Protein AF-W7CVM9-F1 (afdb_monomer_lite)

Foldseek 3Di:
DDDDDDPDDDQDDPPSLLVQCVDAQEEEEAEEEVVCVVVCVVVVSVVSHHPNYHYDYDHDYDPVPPVVVVVVVVVVVVVVVVD

Radius of gyration: 21.67 Å; chains: 1; bounding box: 42×34×71 Å

pLDDT: mean 82.74, std 15.7, range [37.78, 96.81]

Sequence (83 aa):
MKKLQMQTTIYTGEGALEALATYTNKKIFIVTDPFMVSSGLLEQVMVHFDSSNTTAVLVRLPLIHRLKQSLLGLKQCKRSKES

Secondary structure (DSSP, 8-state):
------------STTGGGGGGG--S-EEEEEE-HHHHHTTHHHHHHTTS-TT-EEEEEE---GGGHHHHHHHHHHHHHHTT--

Organism: NCBI:txid1265861

Structure (mmCIF, N/CA/C/O backbone):
data_AF-W7CVM9-F1
#
_entry.id   AF-W7CVM9-F1
#
loop_
_atom_site.group_PDB
_atom_site.id
_atom_site.type_symbol
_atom_site.label_atom_id
_atom_site.label_alt_id
_atom_site.label_comp_id
_atom_site.label_asym_id
_atom_site.label_entity_id
_atom_site.label_seq_id
_atom_site.pdbx_PDB_ins_code
_atom_site.Cartn_x
_atom_site.Cartn_y
_atom_site.Cartn_z
_atom_site.occupancy
_atom_site.B_iso_or_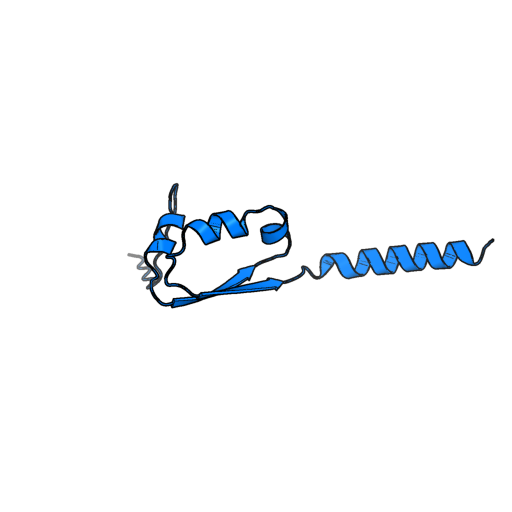equiv
_atom_site.auth_seq_id
_atom_site.auth_comp_id
_atom_site.auth_asym_id
_atom_site.auth_atom_id
_atom_site.pdbx_PDB_model_num
ATOM 1 N N . MET A 1 1 ? 4.559 25.787 28.180 1.00 37.78 1 MET A N 1
ATOM 2 C CA . MET A 1 1 ? 3.971 24.541 27.632 1.00 37.78 1 MET A CA 1
ATOM 3 C C . MET A 1 1 ? 3.782 24.702 26.131 1.00 37.78 1 MET A C 1
ATOM 5 O O . MET A 1 1 ? 3.215 25.708 25.730 1.00 37.78 1 MET A O 1
ATOM 9 N N . LYS A 1 2 ? 4.252 23.757 25.309 1.00 42.41 2 LYS A N 1
ATOM 10 C CA . LYS A 1 2 ? 3.932 23.699 23.871 1.00 42.41 2 LYS A CA 1
ATOM 11 C C . LYS A 1 2 ? 2.984 22.521 23.644 1.00 42.41 2 LYS A C 1
ATOM 13 O O . LYS A 1 2 ? 3.286 21.421 24.093 1.00 42.41 2 LYS A O 1
ATOM 18 N N . LYS A 1 3 ? 1.838 22.764 23.001 1.00 54.62 3 LYS A N 1
ATOM 19 C CA . LYS A 1 3 ? 0.799 21.761 22.725 1.00 54.62 3 LYS A CA 1
ATOM 20 C C . LYS A 1 3 ? 0.695 21.561 21.212 1.00 54.62 3 LYS A C 1
ATOM 22 O O . LYS A 1 3 ? 0.413 22.517 20.500 1.00 54.62 3 LYS A O 1
ATOM 27 N N . LEU A 1 4 ? 0.911 20.332 20.748 1.00 76.19 4 LEU A N 1
ATOM 28 C CA . LEU A 1 4 ? 0.640 19.892 19.379 1.00 76.19 4 LEU A CA 1
ATOM 29 C C . LEU A 1 4 ? -0.495 18.864 19.449 1.00 76.19 4 LEU A C 1
ATOM 31 O O . LEU A 1 4 ? -0.364 17.857 20.137 1.00 76.19 4 LEU A O 1
ATOM 35 N N . GLN A 1 5 ? -1.618 19.138 18.786 1.00 75.12 5 GLN A N 1
ATOM 36 C CA . GLN A 1 5 ? -2.720 18.188 18.622 1.00 75.12 5 GLN A CA 1
ATOM 37 C C . GLN A 1 5 ? -2.812 17.814 17.145 1.00 75.12 5 GLN A C 1
ATOM 39 O O . GLN A 1 5 ? -3.005 18.688 16.305 1.00 75.12 5 GLN A O 1
ATOM 44 N N . MET A 1 6 ? -2.679 16.524 16.840 1.00 80.31 6 MET A N 1
ATOM 45 C CA . MET A 1 6 ? -2.896 15.976 15.503 1.00 80.31 6 MET A CA 1
ATOM 46 C C . MET A 1 6 ? -3.987 14.912 15.595 1.00 80.31 6 MET A C 1
ATOM 48 O O . MET A 1 6 ? -3.932 14.051 16.467 1.00 80.31 6 MET A O 1
ATOM 52 N N . GLN A 1 7 ? -4.980 14.982 14.707 1.00 83.62 7 GLN A N 1
ATOM 53 C CA . GLN A 1 7 ? -6.013 13.944 14.569 1.00 83.62 7 GLN A CA 1
ATOM 54 C C . GLN A 1 7 ? -5.496 12.702 13.817 1.00 83.62 7 GLN A C 1
ATOM 56 O O . GLN A 1 7 ? -6.222 11.729 13.652 1.00 83.62 7 GLN A O 1
ATOM 61 N N . THR A 1 8 ? -4.252 12.742 13.338 1.00 86.69 8 THR A N 1
ATOM 62 C CA . THR A 1 8 ? -3.648 11.704 12.505 1.00 86.69 8 THR A CA 1
ATOM 63 C C . THR A 1 8 ? -3.075 10.578 13.356 1.00 86.69 8 THR A C 1
ATOM 65 O O . THR A 1 8 ? -2.214 10.810 14.203 1.00 86.69 8 THR A O 1
ATOM 68 N N . THR A 1 9 ? -3.496 9.347 13.079 1.00 86.81 9 THR A N 1
ATOM 69 C CA . THR A 1 9 ? -2.858 8.142 13.616 1.00 86.81 9 THR A CA 1
ATOM 70 C C . THR A 1 9 ? -1.654 7.774 12.754 1.00 86.81 9 THR A C 1
ATOM 72 O O . THR A 1 9 ? -1.771 7.676 11.534 1.00 86.81 9 THR A O 1
ATOM 75 N N . ILE A 1 10 ? -0.494 7.576 13.381 1.00 91.12 10 ILE A N 1
ATOM 76 C CA . ILE A 1 10 ? 0.739 7.153 12.710 1.00 91.12 10 ILE A CA 1
ATOM 77 C C . ILE A 1 10 ? 1.106 5.770 13.249 1.00 91.12 10 ILE A C 1
ATOM 79 O O . ILE A 1 10 ? 1.295 5.611 14.453 1.00 91.12 10 ILE A O 1
ATOM 83 N N . TYR A 1 11 ? 1.209 4.786 12.358 1.00 92.06 11 TYR A N 1
ATOM 84 C CA . TYR A 1 11 ? 1.687 3.440 12.675 1.00 92.06 11 TYR A CA 1
ATOM 85 C C . TYR A 1 11 ? 3.169 3.342 12.293 1.00 92.06 11 TYR A C 1
ATOM 87 O O . TYR A 1 11 ? 3.537 3.665 11.164 1.00 92.06 11 TYR A O 1
ATOM 95 N N . THR A 1 12 ? 4.028 2.936 13.231 1.00 94.50 12 THR A N 1
ATOM 96 C CA . THR A 1 12 ? 5.489 2.864 13.044 1.00 94.50 12 THR A CA 1
ATOM 97 C C . THR A 1 12 ? 6.075 1.628 13.709 1.00 94.50 12 THR A C 1
ATOM 99 O O . THR A 1 12 ? 5.533 1.166 14.709 1.00 94.50 12 THR A O 1
ATOM 102 N N . GLY A 1 13 ? 7.235 1.182 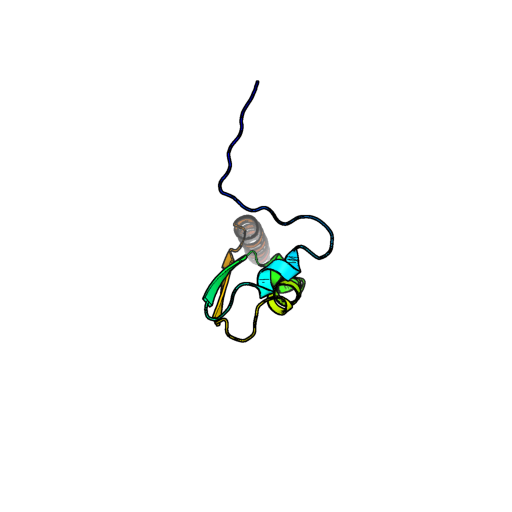13.227 1.00 94.75 13 GLY A N 1
ATOM 103 C CA . GLY A 1 13 ? 7.945 0.018 13.756 1.00 94.75 13 GLY A CA 1
ATOM 104 C C . GLY A 1 13 ? 7.716 -1.237 12.921 1.00 94.75 13 GLY A C 1
ATOM 105 O O . GLY A 1 13 ? 7.063 -1.204 11.875 1.00 94.75 13 GLY A O 1
ATOM 106 N N . GLU A 1 14 ? 8.296 -2.341 13.377 1.00 94.12 14 GLU A N 1
ATOM 107 C CA . GLU A 1 14 ? 8.058 -3.660 12.796 1.00 94.12 14 GLU A CA 1
ATOM 108 C C . GLU A 1 14 ? 6.574 -4.036 12.941 1.00 94.12 14 GLU A C 1
ATOM 110 O O . GLU A 1 14 ? 5.949 -3.725 13.954 1.00 94.12 14 GLU A O 1
ATOM 115 N N . GLY A 1 15 ? 5.982 -4.625 11.899 1.00 93.25 15 GLY A N 1
ATOM 116 C CA . GLY A 1 15 ? 4.554 -4.970 11.882 1.00 93.25 15 GLY A CA 1
ATOM 117 C C . GLY A 1 15 ? 3.593 -3.802 11.619 1.00 93.25 15 GLY A C 1
ATOM 118 O O . GLY A 1 15 ? 2.386 -4.009 11.577 1.00 93.25 15 GLY A O 1
ATOM 119 N N . ALA A 1 16 ? 4.069 -2.576 11.362 1.00 95.00 16 ALA A N 1
ATOM 120 C CA . ALA A 1 16 ? 3.184 -1.422 11.133 1.00 95.00 16 ALA A CA 1
ATOM 121 C C . ALA A 1 16 ? 2.160 -1.618 9.990 1.00 95.00 16 ALA A C 1
ATOM 123 O O . AL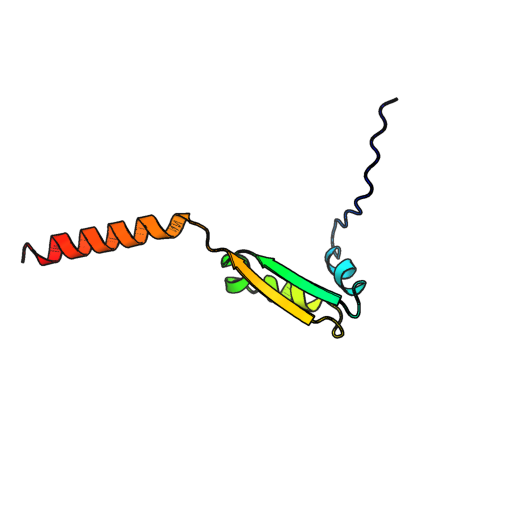A A 1 16 ? 1.078 -1.030 10.026 1.00 95.00 16 ALA A O 1
ATOM 124 N N . LEU A 1 17 ? 2.477 -2.451 8.992 1.00 95.06 17 LEU A N 1
ATOM 125 C CA . LEU A 1 17 ? 1.572 -2.770 7.882 1.00 95.06 17 LEU A CA 1
ATOM 126 C C . LEU A 1 17 ? 0.384 -3.654 8.290 1.00 95.06 17 LEU A C 1
ATOM 128 O O . LEU A 1 17 ? -0.627 -3.638 7.595 1.00 95.06 17 LEU A O 1
ATOM 132 N N . GLU A 1 18 ? 0.437 -4.351 9.429 1.00 95.00 18 GLU A N 1
ATOM 133 C CA . GLU A 1 18 ? -0.691 -5.143 9.948 1.00 95.00 18 GLU A CA 1
ATOM 134 C C . GLU A 1 18 ? -1.929 -4.278 10.214 1.00 95.00 18 GLU A C 1
ATOM 136 O O . GLU A 1 18 ? -3.060 -4.746 10.099 1.00 95.00 18 GLU A O 1
ATOM 141 N N . ALA A 1 19 ? -1.736 -2.980 10.472 1.00 93.88 19 ALA A N 1
ATOM 142 C CA . ALA A 1 19 ? -2.829 -2.026 10.605 1.00 93.88 19 ALA A CA 1
ATOM 143 C C . ALA A 1 19 ? -3.716 -1.944 9.347 1.00 93.88 19 ALA A C 1
ATOM 145 O O . ALA A 1 19 ? -4.889 -1.580 9.454 1.00 93.88 19 ALA A O 1
ATOM 146 N N . LEU A 1 20 ? -3.206 -2.307 8.162 1.00 94.62 20 LEU A N 1
ATOM 147 C CA . LEU A 1 20 ? -3.991 -2.328 6.923 1.00 94.62 20 LEU A CA 1
ATOM 148 C C . LEU A 1 20 ? -5.109 -3.383 6.945 1.00 94.62 20 LEU A C 1
ATOM 150 O O . LEU A 1 20 ? -6.129 -3.183 6.281 1.00 94.62 20 LEU A O 1
ATOM 154 N N . ALA A 1 21 ? -4.983 -4.436 7.760 1.00 95.38 21 ALA A N 1
ATOM 155 C CA . ALA A 1 21 ? -6.011 -5.467 7.908 1.00 95.38 21 ALA A CA 1
ATOM 156 C C . ALA A 1 21 ? -7.273 -4.942 8.615 1.00 95.38 21 ALA A C 1
ATOM 158 O O . ALA A 1 21 ? -8.345 -5.530 8.508 1.00 95.38 21 ALA A O 1
ATOM 159 N N . THR A 1 22 ? -7.175 -3.809 9.320 1.00 95.31 22 THR A N 1
ATOM 160 C CA . THR A 1 22 ? -8.321 -3.202 10.018 1.00 95.31 22 THR A CA 1
ATOM 161 C C . THR A 1 22 ? -9.348 -2.584 9.066 1.00 95.31 22 THR A C 1
ATOM 163 O O . THR A 1 22 ? -10.505 -2.382 9.443 1.00 95.31 22 THR A O 1
ATOM 166 N N . TYR A 1 23 ? -8.961 -2.295 7.821 1.00 94.44 23 TYR A N 1
ATOM 167 C CA . TYR A 1 23 ? -9.884 -1.816 6.802 1.00 94.44 23 TYR A CA 1
ATOM 168 C C . TYR A 1 23 ? -10.629 -3.003 6.200 1.00 94.44 23 TYR A C 1
ATOM 170 O O . TYR A 1 23 ? -10.020 -3.847 5.555 1.00 94.44 23 TYR A O 1
ATOM 178 N N . THR A 1 24 ? -11.948 -3.046 6.373 1.00 96.44 24 THR A N 1
ATOM 179 C CA . THR A 1 24 ? -12.816 -4.093 5.814 1.00 96.44 24 THR A CA 1
ATOM 180 C C . THR A 1 24 ? -13.940 -3.483 4.979 1.00 96.44 24 THR A C 1
ATOM 182 O O . THR A 1 24 ? -14.451 -2.395 5.285 1.00 96.44 24 THR A O 1
ATOM 185 N N . ASN A 1 25 ? -14.335 -4.181 3.912 1.00 96.62 25 ASN A N 1
ATOM 186 C CA . ASN A 1 25 ? -15.370 -3.769 2.960 1.00 96.62 25 ASN A CA 1
ATOM 187 C C . ASN A 1 25 ? -15.138 -2.360 2.375 1.00 96.62 25 ASN A C 1
ATOM 189 O O . ASN A 1 25 ? -16.070 -1.559 2.235 1.00 96.62 25 ASN A O 1
ATOM 193 N N . LYS A 1 26 ? -13.880 -2.011 2.078 1.00 96.81 26 LYS A N 1
ATOM 194 C CA . LYS A 1 26 ? -13.484 -0.708 1.525 1.00 96.81 26 LYS A CA 1
ATOM 195 C C . LYS A 1 26 ? -13.082 -0.806 0.056 1.00 96.81 26 LYS A C 1
ATOM 197 O O . LYS A 1 26 ? -12.626 -1.838 -0.429 1.00 96.81 26 LYS A O 1
ATOM 202 N N . LYS A 1 27 ? -13.211 0.323 -0.647 1.00 96.19 27 LYS A N 1
ATOM 203 C CA . LYS A 1 27 ? -12.583 0.553 -1.954 1.00 96.19 27 LYS A CA 1
ATOM 204 C C . LYS A 1 27 ? -11.293 1.329 -1.728 1.00 96.19 27 LYS A C 1
ATOM 206 O O . LYS A 1 27 ? -11.342 2.466 -1.263 1.00 96.19 27 LYS A O 1
ATOM 211 N N . ILE A 1 28 ? -10.160 0.711 -2.027 1.00 95.31 28 ILE A N 1
ATOM 212 C CA . ILE A 1 28 ? -8.831 1.241 -1.727 1.00 95.31 28 ILE A CA 1
ATOM 213 C C . ILE A 1 28 ? -8.138 1.574 -3.044 1.00 95.31 28 ILE A C 1
ATOM 215 O O . ILE A 1 28 ? -7.951 0.715 -3.904 1.00 95.31 28 ILE A O 1
ATOM 219 N N . PHE A 1 29 ? -7.767 2.841 -3.206 1.00 96.19 29 PHE A N 1
ATOM 220 C CA . PHE A 1 29 ? -7.051 3.314 -4.383 1.00 96.19 29 PHE A CA 1
ATOM 221 C C . PHE A 1 29 ? -5.578 3.515 -4.042 1.00 96.19 29 PHE A C 1
ATOM 223 O O . PHE A 1 29 ? -5.225 4.405 -3.269 1.00 96.19 29 PHE A O 1
ATOM 230 N N . ILE A 1 30 ? -4.724 2.668 -4.606 1.00 94.31 30 ILE A N 1
ATOM 231 C CA . ILE A 1 30 ? -3.288 2.663 -4.357 1.00 94.31 30 ILE A CA 1
ATOM 232 C C . ILE A 1 30 ? -2.622 3.506 -5.438 1.00 94.31 30 ILE A C 1
ATOM 234 O O . ILE A 1 30 ? -2.629 3.152 -6.616 1.00 94.31 30 ILE A O 1
ATOM 238 N N . VAL A 1 31 ? -2.026 4.623 -5.035 1.00 92.88 31 VAL A N 1
ATOM 239 C CA . VAL A 1 31 ? -1.203 5.456 -5.916 1.00 92.88 31 VAL A CA 1
ATOM 240 C C . VAL A 1 31 ? 0.251 5.172 -5.599 1.00 92.88 31 VAL A C 1
ATOM 242 O O . VAL A 1 31 ? 0.686 5.367 -4.467 1.00 92.88 31 VAL A O 1
ATOM 245 N N . THR A 1 32 ? 0.997 4.708 -6.592 1.00 93.25 32 THR A N 1
ATOM 246 C CA . THR A 1 32 ? 2.380 4.283 -6.394 1.00 93.25 32 THR A CA 1
ATOM 247 C C . THR A 1 32 ? 3.244 4.602 -7.609 1.00 93.25 32 THR A C 1
ATOM 249 O O . THR A 1 32 ? 2.761 5.105 -8.627 1.00 93.25 32 THR A O 1
ATOM 252 N N . ASP A 1 33 ? 4.539 4.352 -7.502 1.00 91.50 33 ASP A N 1
ATOM 253 C CA . ASP A 1 33 ? 5.497 4.513 -8.588 1.00 91.50 33 ASP A CA 1
ATOM 254 C C . ASP A 1 33 ? 5.774 3.167 -9.305 1.00 91.50 33 ASP A C 1
ATOM 256 O O . ASP A 1 33 ? 5.399 2.099 -8.816 1.00 91.50 33 ASP A O 1
ATOM 260 N N . PRO A 1 34 ? 6.399 3.177 -10.498 1.00 89.62 34 PRO A N 1
ATOM 261 C CA . PRO A 1 34 ? 6.676 1.951 -11.244 1.00 89.62 34 PRO A CA 1
ATOM 262 C C . PRO A 1 34 ? 7.685 1.041 -10.547 1.00 89.62 34 PRO A C 1
ATOM 264 O O . PRO A 1 34 ? 7.660 -0.167 -10.774 1.00 89.62 34 PRO A O 1
ATOM 267 N N . PHE A 1 35 ? 8.575 1.607 -9.727 1.00 89.88 35 PHE A N 1
ATOM 268 C CA . PHE A 1 35 ? 9.574 0.830 -9.008 1.00 89.88 35 PHE A CA 1
ATOM 269 C C . PHE A 1 35 ? 8.895 -0.092 -7.990 1.00 89.88 35 PHE A C 1
ATOM 271 O O . PHE A 1 35 ? 9.221 -1.278 -7.946 1.00 89.88 35 PHE A O 1
ATOM 278 N N . MET A 1 36 ? 7.888 0.404 -7.267 1.00 92.31 36 MET A N 1
ATOM 279 C CA . MET A 1 36 ? 7.097 -0.375 -6.305 1.00 92.31 36 MET A CA 1
ATOM 280 C C . MET A 1 36 ? 6.406 -1.590 -6.932 1.00 92.31 36 MET A C 1
ATOM 282 O O . MET A 1 36 ? 6.312 -2.632 -6.291 1.00 92.31 36 MET A O 1
ATOM 286 N N . VAL A 1 37 ? 5.972 -1.483 -8.192 1.00 89.75 37 VAL A N 1
ATOM 287 C CA . VAL A 1 37 ? 5.412 -2.619 -8.945 1.00 89.75 37 VAL A CA 1
ATOM 288 C C . VAL A 1 37 ? 6.524 -3.556 -9.419 1.00 89.75 37 VAL A C 1
ATOM 290 O O . VAL A 1 37 ? 6.453 -4.761 -9.226 1.00 89.75 37 VAL A O 1
ATOM 293 N N . SER A 1 38 ? 7.592 -3.014 -10.012 1.00 89.50 38 SER A N 1
ATOM 294 C CA . SER A 1 38 ? 8.680 -3.835 -10.569 1.00 89.50 38 SER A CA 1
ATOM 295 C C . SER A 1 38 ? 9.480 -4.618 -9.522 1.00 89.50 38 SER A C 1
ATOM 297 O O . SER A 1 38 ? 10.113 -5.614 -9.855 1.00 89.50 38 SER A O 1
ATOM 299 N N . SER A 1 39 ? 9.475 -4.154 -8.272 1.00 92.69 39 SER A N 1
ATOM 300 C CA . SER A 1 39 ? 10.224 -4.744 -7.159 1.00 92.69 39 SER A CA 1
ATOM 301 C C . SER A 1 39 ? 9.448 -5.814 -6.389 1.00 92.69 39 SER A C 1
ATOM 303 O O . SER A 1 39 ? 10.039 -6.477 -5.541 1.00 92.69 39 SER A O 1
ATOM 305 N N . GLY A 1 40 ? 8.149 -5.991 -6.652 1.00 92.31 40 GLY A N 1
ATOM 306 C CA . GLY A 1 40 ? 7.299 -6.904 -5.882 1.00 92.31 40 GLY A CA 1
ATOM 307 C C . GLY A 1 40 ? 6.846 -6.355 -4.519 1.00 92.31 40 GLY A C 1
ATOM 308 O O . GLY A 1 40 ? 6.238 -7.073 -3.724 1.00 92.31 40 GLY A O 1
ATOM 309 N N . LEU A 1 41 ? 7.180 -5.096 -4.199 1.00 93.00 41 LEU A N 1
ATOM 310 C CA . LEU A 1 41 ? 6.846 -4.473 -2.912 1.00 93.00 41 LEU A CA 1
ATOM 311 C C . LEU A 1 41 ? 5.354 -4.159 -2.797 1.00 93.00 41 LEU A C 1
ATOM 313 O O . LEU A 1 41 ? 4.793 -4.198 -1.703 1.00 93.00 41 LEU A O 1
ATOM 317 N N . LEU A 1 42 ? 4.700 -3.846 -3.918 1.00 94.25 42 LEU A N 1
ATOM 318 C CA . LEU A 1 42 ? 3.262 -3.608 -3.939 1.00 94.25 42 LEU A CA 1
ATOM 319 C C . LEU A 1 42 ? 2.493 -4.845 -3.458 1.00 94.25 42 LEU A C 1
ATOM 321 O O . LEU A 1 42 ? 1.592 -4.722 -2.636 1.00 94.25 42 LEU A O 1
ATOM 325 N N . GLU A 1 43 ? 2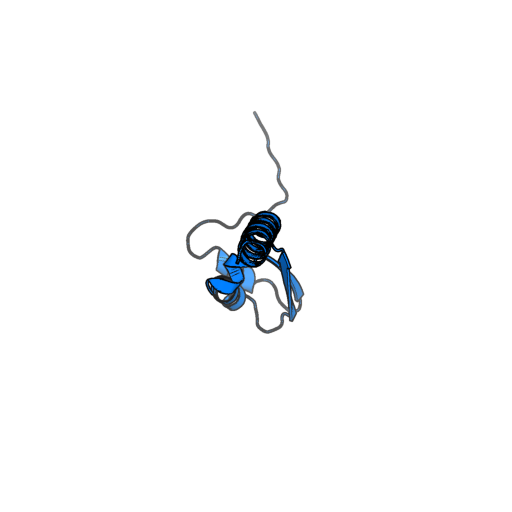.874 -6.029 -3.924 1.00 93.75 43 GLU A N 1
ATOM 326 C CA . GLU A 1 43 ? 2.260 -7.299 -3.557 1.00 93.75 43 GLU A CA 1
ATOM 327 C C . GLU A 1 43 ? 2.432 -7.572 -2.061 1.00 93.75 43 GLU A C 1
ATOM 329 O O . GLU A 1 43 ? 1.469 -7.950 -1.398 1.00 93.75 43 GLU A O 1
ATOM 334 N N . GLN A 1 44 ? 3.617 -7.294 -1.507 1.00 94.25 44 GLN A N 1
ATOM 335 C CA . GLN A 1 44 ? 3.870 -7.412 -0.067 1.00 94.25 44 GLN A CA 1
ATOM 336 C C . GLN A 1 44 ? 2.946 -6.506 0.753 1.00 94.25 44 GLN A C 1
ATOM 338 O O . GLN A 1 44 ? 2.394 -6.943 1.757 1.00 94.25 44 GLN A O 1
ATOM 343 N N . VAL A 1 45 ? 2.715 -5.269 0.305 1.00 94.81 45 VAL A N 1
ATOM 344 C CA . VAL A 1 45 ? 1.745 -4.367 0.945 1.00 94.81 45 VAL A CA 1
ATOM 345 C C . VAL A 1 45 ? 0.321 -4.903 0.796 1.00 94.81 45 VAL A C 1
ATOM 347 O O . VAL A 1 45 ? -0.457 -4.858 1.747 1.00 94.81 45 VAL A O 1
ATOM 350 N N . MET A 1 46 ? -0.029 -5.427 -0.382 1.00 94.19 46 MET A N 1
ATOM 351 C CA . MET A 1 46 ? -1.385 -5.885 -0.675 1.00 94.19 46 MET A CA 1
ATOM 352 C C . MET A 1 46 ? -1.804 -7.116 0.134 1.00 94.19 46 MET A C 1
ATOM 354 O O . MET A 1 46 ? -2.986 -7.241 0.443 1.00 94.19 46 MET A O 1
ATOM 358 N N . VAL A 1 47 ? -0.857 -7.973 0.532 1.00 95.50 47 VAL A N 1
ATOM 359 C CA . VAL A 1 47 ? -1.105 -9.138 1.405 1.00 95.50 47 VAL A CA 1
ATOM 360 C C . VAL A 1 47 ? -1.678 -8.737 2.770 1.00 95.50 47 VAL A C 1
ATOM 362 O O . VAL A 1 47 ? -2.391 -9.526 3.383 1.00 95.50 47 VAL A O 1
ATOM 365 N N . HIS A 1 48 ? -1.418 -7.515 3.240 1.00 95.81 48 HIS A N 1
ATOM 366 C CA . HIS A 1 48 ? -1.938 -7.037 4.521 1.00 95.81 48 HIS A CA 1
ATOM 367 C C . HIS A 1 48 ? -3.370 -6.485 4.448 1.00 95.81 48 HIS A C 1
ATOM 369 O O . HIS A 1 48 ? -3.949 -6.193 5.493 1.00 9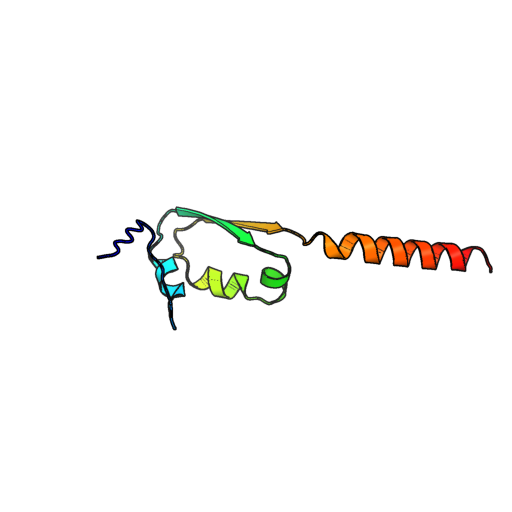5.81 48 HIS A O 1
ATOM 375 N N . PHE A 1 49 ? -3.960 -6.316 3.259 1.00 95.94 49 PHE A N 1
ATOM 376 C CA . PHE A 1 49 ? -5.359 -5.899 3.155 1.00 95.94 49 PHE A CA 1
ATOM 377 C C . PHE A 1 49 ? -6.309 -7.067 3.392 1.00 95.94 49 PHE A C 1
ATOM 379 O O . PHE A 1 49 ? -6.099 -8.176 2.904 1.00 95.94 49 PHE A O 1
ATOM 386 N N . ASP A 1 50 ? -7.420 -6.784 4.070 1.00 96.12 50 ASP A N 1
ATOM 387 C CA . ASP A 1 50 ? -8.498 -7.756 4.195 1.00 96.12 50 ASP A CA 1
ATOM 388 C C . ASP A 1 50 ? -9.105 -8.101 2.822 1.00 96.12 50 ASP A C 1
ATOM 390 O O . ASP A 1 50 ? -9.299 -7.229 1.966 1.00 96.12 50 ASP A O 1
ATOM 394 N N . SER A 1 51 ? -9.433 -9.381 2.635 1.00 94.56 51 SER A N 1
ATOM 395 C CA . SER A 1 51 ? -9.967 -9.934 1.382 1.00 94.56 51 SER A CA 1
ATOM 396 C C . SER A 1 51 ? -11.321 -9.354 0.948 1.00 94.56 51 SER A C 1
ATOM 398 O O . SER A 1 51 ? -11.665 -9.426 -0.230 1.00 94.56 51 SER A O 1
ATOM 400 N N . SER A 1 52 ? -12.084 -8.745 1.864 1.00 96.00 52 SER A N 1
ATOM 401 C CA . SER A 1 52 ? -13.346 -8.062 1.550 1.00 96.00 52 SER A CA 1
ATOM 402 C C . SER A 1 52 ? -13.158 -6.728 0.816 1.00 96.00 52 SER A C 1
ATOM 404 O O . SER A 1 52 ? -14.129 -6.134 0.339 1.00 96.00 52 SER A O 1
ATOM 406 N N . ASN A 1 53 ? -11.925 -6.224 0.724 1.00 95.69 53 ASN A N 1
ATOM 407 C CA . ASN A 1 53 ? -11.637 -4.956 0.071 1.00 95.69 53 ASN A CA 1
ATOM 408 C C . ASN A 1 53 ? -11.500 -5.100 -1.446 1.00 95.69 53 ASN A C 1
ATOM 410 O O . ASN A 1 53 ? -10.973 -6.075 -1.971 1.00 95.69 53 ASN A O 1
ATOM 414 N N . THR A 1 54 ? -11.900 -4.054 -2.166 1.00 95.62 54 THR A N 1
ATOM 415 C CA . THR A 1 54 ? -11.613 -3.912 -3.599 1.00 95.62 54 THR A CA 1
ATOM 416 C C . THR A 1 54 ? -10.470 -2.924 -3.786 1.00 95.62 54 THR A C 1
ATOM 418 O O . THR A 1 54 ? -10.565 -1.783 -3.330 1.00 95.62 54 THR A O 1
ATOM 421 N N . THR A 1 55 ? -9.407 -3.331 -4.474 1.00 93.56 55 THR A N 1
ATOM 422 C CA . THR A 1 55 ? -8.225 -2.495 -4.717 1.00 93.56 55 THR A CA 1
ATOM 423 C C . THR A 1 55 ? -8.137 -2.058 -6.180 1.00 93.56 55 THR A C 1
ATOM 425 O O . THR A 1 55 ? -8.529 -2.783 -7.092 1.00 93.56 55 THR A O 1
ATOM 428 N N . ALA A 1 56 ? -7.632 -0.849 -6.418 1.00 94.38 56 ALA A N 1
ATOM 429 C CA . ALA A 1 56 ? -7.289 -0.353 -7.749 1.00 94.38 56 ALA A CA 1
ATOM 430 C C . ALA A 1 56 ? -5.953 0.393 -7.686 1.00 94.38 56 ALA A C 1
ATOM 432 O O . ALA A 1 56 ? -5.722 1.158 -6.751 1.00 94.38 56 ALA A O 1
ATOM 433 N N . VAL A 1 57 ? -5.074 0.164 -8.665 1.00 93.12 57 VAL A N 1
ATOM 434 C CA . VAL A 1 57 ? -3.686 0.649 -8.643 1.00 93.12 57 VAL A CA 1
ATOM 435 C C . VAL A 1 57 ? -3.454 1.653 -9.767 1.00 93.12 57 VAL A C 1
ATOM 437 O O . VAL A 1 57 ? -3.729 1.370 -10.932 1.00 93.12 57 VAL A O 1
ATOM 440 N N . LEU A 1 58 ? -2.904 2.815 -9.422 1.00 91.75 58 LEU A N 1
ATOM 441 C CA . LEU A 1 58 ? -2.438 3.826 -10.364 1.00 91.75 58 LEU A CA 1
ATOM 442 C C . LEU A 1 58 ? -0.927 4.006 -10.233 1.00 91.75 58 LEU A C 1
ATOM 444 O O . LEU A 1 58 ? -0.427 4.464 -9.205 1.00 91.75 58 LEU A O 1
ATOM 448 N N . VAL A 1 59 ? -0.214 3.703 -11.316 1.00 88.81 59 VAL A N 1
ATOM 449 C CA . VAL A 1 59 ? 1.243 3.831 -11.393 1.00 88.81 59 VAL A CA 1
ATOM 450 C C . VAL A 1 59 ? 1.621 5.173 -12.014 1.00 88.81 59 VAL A C 1
ATOM 452 O O . VAL A 1 59 ? 1.295 5.455 -13.170 1.00 88.81 59 VAL A O 1
ATOM 455 N N . ARG A 1 60 ? 2.346 6.009 -11.266 1.00 81.62 60 ARG A N 1
ATOM 456 C CA . ARG A 1 60 ? 2.792 7.329 -11.720 1.00 81.62 60 ARG A CA 1
ATOM 457 C C . ARG A 1 60 ? 4.247 7.284 -12.181 1.00 81.62 60 ARG A C 1
ATOM 459 O O . ARG A 1 60 ? 5.166 7.274 -11.373 1.00 81.62 60 ARG A O 1
ATOM 466 N N . LEU A 1 61 ? 4.463 7.299 -13.495 1.00 71.88 61 LEU A N 1
ATOM 467 C CA . LEU A 1 61 ? 5.806 7.313 -14.086 1.00 71.88 61 LEU A CA 1
ATOM 468 C C . LEU A 1 61 ? 6.571 8.598 -13.702 1.00 71.88 61 LEU A C 1
ATOM 470 O O . LEU A 1 61 ? 6.086 9.696 -14.001 1.00 71.88 61 LEU A O 1
ATOM 474 N N . PRO A 1 62 ? 7.774 8.504 -13.103 1.00 65.56 62 PRO A N 1
ATOM 475 C CA . PRO A 1 62 ? 8.604 9.674 -12.874 1.00 65.56 62 PRO A CA 1
ATOM 476 C C . PRO A 1 62 ? 9.051 10.253 -14.223 1.00 65.56 62 PRO A C 1
ATOM 478 O O . PRO A 1 62 ? 9.589 9.559 -15.087 1.00 65.56 62 PRO A O 1
ATOM 481 N N . LEU A 1 63 ? 8.840 11.559 -14.398 1.00 60.84 63 LEU A N 1
ATOM 482 C CA . LEU A 1 63 ? 9.098 12.319 -15.633 1.00 60.84 63 LEU A CA 1
ATOM 483 C C . LEU A 1 63 ? 10.556 12.254 -16.139 1.00 60.84 63 LEU A C 1
ATOM 485 O O . LEU A 1 63 ? 10.837 12.633 -17.275 1.00 60.84 63 LEU A O 1
ATOM 489 N N . ILE A 1 64 ? 11.482 11.734 -15.334 1.00 59.72 64 ILE A N 1
ATOM 490 C CA . ILE A 1 64 ? 12.931 11.813 -15.542 1.00 59.72 64 ILE A CA 1
ATOM 491 C C . ILE A 1 64 ? 13.420 10.881 -16.677 1.00 59.72 64 ILE A C 1
ATOM 493 O O . ILE A 1 64 ? 14.483 11.113 -17.252 1.00 59.72 64 ILE A O 1
ATOM 497 N N . HIS A 1 65 ? 12.641 9.864 -17.080 1.00 55.56 65 HIS A N 1
ATOM 498 C CA . HIS A 1 65 ? 13.054 8.920 -18.136 1.00 55.56 65 HIS A CA 1
ATOM 499 C C . HIS A 1 65 ? 12.711 9.364 -19.576 1.00 55.56 65 HIS A C 1
ATOM 501 O O . HIS A 1 65 ? 13.311 8.861 -20.530 1.00 55.56 65 HIS A O 1
ATOM 507 N N . ARG A 1 66 ? 11.794 10.327 -19.783 1.00 55.97 66 ARG A N 1
ATOM 508 C CA . ARG A 1 66 ? 11.379 10.715 -21.153 1.00 55.97 66 ARG A CA 1
ATOM 509 C C . ARG A 1 66 ? 12.489 11.406 -21.947 1.00 55.97 66 ARG A C 1
ATOM 511 O O . ARG A 1 66 ? 12.608 11.179 -23.147 1.00 55.97 66 ARG A O 1
ATOM 518 N N . LEU A 1 67 ? 13.319 12.215 -21.289 1.00 57.28 67 LEU A N 1
ATOM 519 C CA . LEU A 1 67 ? 14.344 13.013 -21.974 1.00 57.28 67 LEU A CA 1
ATOM 520 C C . LEU A 1 67 ? 15.565 12.189 -22.405 1.00 57.28 67 LEU A C 1
ATOM 522 O O . LEU A 1 67 ? 16.178 12.486 -23.426 1.00 57.28 67 LEU A O 1
ATOM 526 N N . LYS A 1 68 ? 15.923 11.125 -21.672 1.00 61.00 68 LYS A N 1
ATOM 527 C CA . LYS A 1 68 ? 17.067 10.277 -22.051 1.00 61.00 68 LYS A CA 1
ATOM 528 C C . LYS A 1 68 ? 16.776 9.437 -23.298 1.00 61.00 68 LYS A C 1
ATOM 530 O O . LYS A 1 68 ? 17.658 9.295 -24.141 1.00 61.00 68 LYS A O 1
ATOM 535 N N . GLN A 1 69 ? 15.548 8.929 -23.444 1.00 61.66 69 GLN A N 1
ATOM 536 C CA . GLN A 1 69 ? 15.151 8.138 -24.616 1.00 61.66 69 GLN A CA 1
ATOM 537 C C . GLN A 1 69 ? 15.077 8.985 -25.893 1.00 61.66 69 GLN A C 1
ATOM 539 O O . GLN A 1 69 ? 15.562 8.547 -26.935 1.00 61.66 69 GLN A O 1
ATOM 544 N N . SER A 1 70 ? 14.552 10.214 -25.815 1.00 57.97 70 SER A N 1
ATOM 545 C CA . SER A 1 70 ? 14.529 11.120 -26.971 1.00 57.97 70 SER A CA 1
ATOM 546 C C . SER A 1 70 ? 15.941 11.518 -27.416 1.00 57.97 70 SER A C 1
ATOM 548 O O . SER A 1 70 ? 16.224 11.532 -28.613 1.00 57.97 70 SER A O 1
ATOM 550 N N . LEU A 1 71 ? 16.865 11.753 -26.474 1.00 69.06 71 LEU A N 1
ATOM 551 C CA . LEU A 1 71 ? 18.264 12.052 -26.793 1.00 69.06 71 LEU A CA 1
ATOM 552 C C . LEU A 1 71 ? 18.991 10.856 -27.434 1.00 69.06 71 LEU A C 1
ATOM 554 O O . LEU A 1 71 ? 19.779 11.044 -28.361 1.00 69.06 71 LEU A O 1
ATOM 558 N N . LEU A 1 72 ? 18.733 9.630 -26.956 1.00 71.44 72 LEU A N 1
ATOM 559 C CA . LEU A 1 72 ? 19.283 8.408 -27.553 1.00 71.44 72 LEU A CA 1
ATOM 560 C C . LEU A 1 72 ? 18.772 8.218 -28.987 1.00 71.44 72 LEU A C 1
ATOM 562 O O . LEU A 1 72 ? 19.574 7.987 -29.890 1.00 71.44 72 LEU A O 1
ATOM 566 N N . GLY A 1 73 ? 17.465 8.400 -29.206 1.00 72.12 73 GLY A N 1
ATOM 567 C CA . GLY A 1 73 ? 16.848 8.334 -30.533 1.00 72.12 73 GLY A CA 1
ATOM 568 C C . GLY A 1 73 ? 17.432 9.361 -31.509 1.00 72.12 73 GLY A C 1
ATOM 569 O O . GLY A 1 73 ? 17.771 9.018 -32.640 1.00 72.12 73 GLY A O 1
ATOM 570 N N . LEU A 1 74 ? 17.658 10.600 -31.057 1.00 73.69 74 LEU A N 1
ATOM 571 C CA . LEU A 1 74 ? 18.309 11.642 -31.862 1.00 73.69 74 LEU A CA 1
ATOM 572 C C . LEU A 1 74 ? 19.768 11.296 -32.211 1.00 73.69 74 LEU 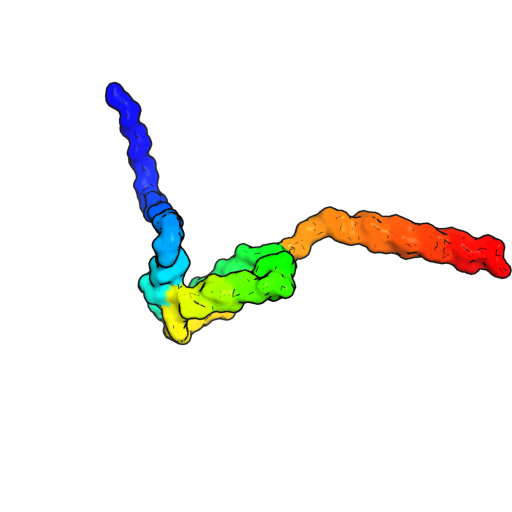A C 1
ATOM 574 O O . LEU A 1 74 ? 20.200 11.531 -33.340 1.00 73.69 74 LEU A O 1
ATOM 578 N N . LYS A 1 75 ? 20.528 10.701 -31.280 1.00 73.62 75 LYS A N 1
ATOM 579 C CA . LYS A 1 75 ? 21.902 10.228 -31.539 1.00 73.62 75 LYS A CA 1
ATOM 580 C C . LYS A 1 75 ? 21.949 9.042 -32.509 1.00 73.62 75 LYS A C 1
ATOM 582 O O . LYS A 1 75 ? 22.913 8.917 -33.262 1.00 73.62 75 LYS A O 1
ATOM 587 N N . GLN A 1 76 ? 20.943 8.167 -32.490 1.00 74.44 76 GLN A N 1
ATOM 588 C CA . GLN A 1 76 ? 20.812 7.062 -33.447 1.00 74.44 76 GLN A CA 1
ATOM 589 C C . GLN A 1 76 ? 20.487 7.595 -34.854 1.00 74.44 76 GLN A C 1
ATOM 591 O O . GLN A 1 76 ? 21.117 7.201 -35.829 1.00 74.44 76 GLN A O 1
ATOM 596 N N . CYS A 1 77 ? 19.560 8.556 -34.940 1.00 62.66 77 CYS A N 1
ATOM 597 C CA . CYS A 1 77 ? 19.109 9.155 -36.197 1.00 62.66 77 CYS A CA 1
ATOM 598 C C . CYS A 1 77 ? 20.209 9.973 -36.896 1.00 62.66 77 CYS A C 1
ATOM 600 O O . CYS A 1 77 ? 20.329 9.919 -38.117 1.00 62.66 77 CYS A O 1
ATOM 602 N N . LYS A 1 78 ? 21.064 10.678 -36.137 1.00 72.56 78 LYS A N 1
ATOM 603 C CA . LYS A 1 78 ? 22.234 11.368 -36.710 1.00 72.56 78 LYS A CA 1
ATOM 604 C C . LYS A 1 78 ? 23.254 10.399 -37.320 1.00 72.56 78 LYS A C 1
ATOM 606 O O . LYS A 1 78 ? 23.706 10.642 -38.429 1.00 72.56 78 LYS A O 1
ATOM 611 N N . ARG A 1 79 ? 23.547 9.274 -36.655 1.00 66.00 79 ARG A N 1
ATOM 612 C CA . ARG A 1 79 ? 24.506 8.269 -37.158 1.00 66.00 79 ARG A CA 1
ATOM 613 C C . ARG A 1 79 ? 24.026 7.521 -38.402 1.00 66.00 79 ARG A C 1
ATOM 615 O O . ARG A 1 79 ? 24.845 7.137 -39.219 1.00 66.00 79 ARG A O 1
ATOM 622 N N . SER A 1 80 ? 22.715 7.357 -38.576 1.00 60.88 80 SER A N 1
ATOM 623 C CA . SER A 1 80 ? 22.134 6.715 -39.766 1.00 60.88 80 SER A CA 1
ATOM 624 C C . SER A 1 80 ? 22.152 7.591 -41.030 1.00 60.88 80 SER A C 1
ATOM 626 O O . SER A 1 80 ? 21.767 7.102 -42.085 1.00 60.88 80 SER A O 1
ATOM 628 N N . LYS A 1 81 ? 22.525 8.876 -40.934 1.00 57.62 81 LYS A N 1
ATOM 629 C CA . LYS A 1 81 ? 22.618 9.799 -42.082 1.00 57.62 81 LYS A CA 1
ATOM 630 C C . LYS A 1 81 ? 24.056 10.072 -42.544 1.00 57.62 81 LYS A C 1
ATOM 632 O O . LYS A 1 81 ? 24.235 10.759 -43.542 1.00 57.62 81 LYS A O 1
ATOM 637 N N . GLU A 1 82 ? 25.052 9.576 -41.812 1.00 56.31 82 GLU A N 1
ATOM 638 C CA . GLU A 1 82 ? 26.489 9.723 -42.113 1.00 56.31 82 GLU A CA 1
ATOM 639 C C . GLU A 1 82 ? 27.118 8.421 -42.659 1.00 56.31 82 GLU A C 1
ATOM 641 O O . GLU A 1 82 ? 28.333 8.343 -42.819 1.00 56.31 82 GLU A O 1
ATOM 646 N N . SER A 1 83 ? 26.307 7.398 -42.955 1.00 49.00 83 SER A N 1
ATOM 647 C CA . SER A 1 83 ? 26.667 6.185 -43.714 1.00 49.00 83 SER A CA 1
ATOM 648 C C . SER A 1 83 ? 25.761 6.060 -44.927 1.00 49.00 83 SER A C 1
ATOM 650 O O . SER A 1 83 ? 26.257 5.565 -45.959 1.00 49.00 83 SER A O 1
#